Protein AF-A0A6I9MML3-F1 (afdb_monomer_lite)

Organism: NCBI:txid8208

Structure (mmCIF, N/CA/C/O backbone):
data_AF-A0A6I9MML3-F1
#
_entry.id   AF-A0A6I9MML3-F1
#
loop_
_atom_site.group_PDB
_atom_site.id
_atom_site.type_symbol
_atom_site.label_atom_id
_atom_site.label_alt_id
_atom_site.label_comp_id
_atom_site.label_asym_id
_atom_site.label_entity_id
_atom_site.label_seq_id
_atom_site.pdbx_PDB_ins_code
_atom_site.Cartn_x
_atom_site.Cartn_y
_atom_site.Cartn_z
_atom_site.occupancy
_atom_site.B_iso_or_equiv
_atom_site.auth_seq_id
_atom_site.auth_comp_id
_atom_site.auth_asym_id
_atom_site.auth_atom_id
_atom_site.pdbx_PDB_model_num
ATOM 1 N N . MET A 1 1 ? -9.788 7.927 6.212 1.00 74.88 1 MET A N 1
ATOM 2 C CA . MET A 1 1 ? -9.793 7.037 5.034 1.00 74.88 1 MET A CA 1
ATOM 3 C C . MET A 1 1 ? -9.096 7.660 3.834 1.00 74.88 1 MET A C 1
ATOM 5 O O . MET A 1 1 ? -8.388 6.946 3.141 1.00 74.88 1 MET A O 1
ATOM 9 N N . ASP A 1 2 ? -9.152 8.982 3.668 1.00 81.25 2 ASP A N 1
ATOM 10 C CA . ASP A 1 2 ? -8.534 9.715 2.548 1.00 81.25 2 ASP A CA 1
ATOM 11 C C . ASP A 1 2 ? -7.066 9.363 2.264 1.00 81.25 2 ASP A C 1
ATOM 13 O O . ASP A 1 2 ? -6.710 9.129 1.113 1.00 81.25 2 ASP A O 1
ATOM 17 N N . ARG A 1 3 ? -6.225 9.224 3.302 1.00 83.56 3 ARG A N 1
ATOM 18 C CA . ARG A 1 3 ? -4.820 8.803 3.128 1.00 83.56 3 ARG A CA 1
ATOM 19 C C . ARG A 1 3 ? -4.672 7.420 2.494 1.00 83.56 3 ARG A C 1
ATOM 21 O O . ARG A 1 3 ? -3.749 7.208 1.718 1.00 83.56 3 ARG A O 1
ATOM 28 N N . PHE A 1 4 ? -5.552 6.475 2.817 1.00 83.81 4 PHE A N 1
ATOM 29 C CA . PHE A 1 4 ? -5.520 5.156 2.188 1.00 83.81 4 PHE A CA 1
ATOM 30 C C . PHE A 1 4 ? -5.990 5.233 0.732 1.00 83.81 4 PHE A C 1
ATOM 32 O O . PHE A 1 4 ? -5.363 4.642 -0.145 1.00 83.81 4 PHE A O 1
ATOM 39 N N . SER A 1 5 ? -7.033 6.023 0.459 1.00 82.62 5 SER A N 1
ATOM 40 C CA . SER A 1 5 ? -7.524 6.274 -0.901 1.00 82.62 5 SER A CA 1
ATOM 41 C C . SER A 1 5 ? -6.460 6.916 -1.798 1.00 82.62 5 SER A C 1
ATOM 43 O O . SER A 1 5 ? -6.342 6.553 -2.967 1.00 82.62 5 SER A O 1
ATOM 45 N N . GLU A 1 6 ? -5.648 7.824 -1.253 1.00 85.38 6 GLU A N 1
ATOM 46 C CA . GLU A 1 6 ? -4.520 8.449 -1.954 1.00 85.38 6 GLU A CA 1
ATOM 47 C C . GLU A 1 6 ? -3.413 7.441 -2.302 1.00 85.38 6 GLU A C 1
ATOM 49 O O . GLU A 1 6 ? -2.874 7.457 -3.408 1.00 85.38 6 GLU A O 1
ATOM 54 N N . VAL A 1 7 ? -3.081 6.518 -1.394 1.00 84.25 7 VAL A N 1
ATOM 55 C CA . VAL A 1 7 ? -2.074 5.484 -1.683 1.00 84.25 7 VAL A CA 1
ATOM 56 C C . VAL A 1 7 ? -2.603 4.475 -2.708 1.00 84.25 7 VAL A C 1
ATOM 58 O O . VAL A 1 7 ? -1.874 4.096 -3.623 1.00 84.25 7 VAL A O 1
ATOM 61 N N . ILE A 1 8 ? -3.882 4.097 -2.617 1.00 83.44 8 ILE A N 1
ATOM 62 C CA . ILE A 1 8 ? -4.543 3.189 -3.566 1.00 83.44 8 ILE A CA 1
ATOM 63 C C . ILE A 1 8 ? -4.677 3.784 -4.965 1.00 83.44 8 ILE A C 1
ATOM 65 O O . ILE A 1 8 ? -4.586 3.046 -5.946 1.00 83.44 8 ILE A O 1
ATOM 69 N N . SER A 1 9 ? -4.916 5.090 -5.093 1.00 84.12 9 SER A N 1
ATOM 70 C CA . SER A 1 9 ? -5.030 5.721 -6.411 1.00 84.12 9 SER A CA 1
ATOM 71 C C . SER A 1 9 ? -3.709 5.683 -7.186 1.00 84.12 9 SER A C 1
ATOM 73 O O . SER A 1 9 ? -3.735 5.627 -8.413 1.00 84.12 9 SER A O 1
ATOM 75 N N . GLY A 1 10 ? -2.577 5.653 -6.474 1.00 82.00 10 GLY A N 1
ATOM 76 C CA . GLY A 1 10 ? -1.236 5.540 -7.047 1.00 82.00 10 GLY A CA 1
ATOM 77 C C . GLY A 1 10 ? -0.742 4.112 -7.309 1.00 82.00 10 GLY A C 1
ATOM 78 O O . GLY A 1 10 ? 0.312 3.971 -7.918 1.00 82.00 10 GLY A O 1
ATOM 79 N N . LEU A 1 11 ? -1.459 3.077 -6.863 1.00 83.50 11 LEU A N 1
ATOM 80 C CA . LEU A 1 11 ? -1.124 1.671 -7.126 1.00 83.50 11 LEU A CA 1
ATOM 81 C C . LEU A 1 11 ? -1.727 1.226 -8.464 1.00 83.50 11 LEU A C 1
ATOM 83 O O . LEU A 1 11 ? -2.933 1.410 -8.677 1.00 83.50 11 LEU A O 1
ATOM 87 N N . LYS A 1 12 ? -0.937 0.599 -9.347 1.00 78.62 12 LYS A N 1
ATOM 88 C CA . LYS A 1 12 ? -1.489 -0.035 -10.563 1.00 78.62 12 LYS A CA 1
ATOM 89 C C . LYS A 1 12 ? -1.757 -1.517 -10.314 1.00 78.62 12 LYS A C 1
ATOM 91 O O . LYS A 1 12 ? -2.768 -2.030 -10.795 1.00 78.62 12 LYS A O 1
ATOM 96 N N . GLU A 1 13 ? -0.948 -2.180 -9.488 1.00 78.69 13 GLU A N 1
ATOM 97 C CA . GLU A 1 13 ? -1.143 -3.572 -9.072 1.00 78.69 13 GLU A CA 1
ATOM 98 C C . GLU A 1 13 ? -1.600 -3.709 -7.612 1.00 78.69 13 GLU A C 1
ATOM 100 O O . GLU A 1 13 ? -1.247 -2.942 -6.721 1.00 78.69 13 GLU A O 1
ATOM 105 N N . GLY A 1 14 ? -2.435 -4.716 -7.331 1.00 78.69 14 GLY A N 1
ATOM 106 C CA . GLY A 1 14 ? -2.918 -4.984 -5.969 1.00 78.69 14 GLY A CA 1
ATOM 107 C C . GLY A 1 14 ? -3.978 -4.007 -5.450 1.00 78.69 14 GLY A C 1
ATOM 108 O O . GLY A 1 14 ? -4.378 -4.106 -4.291 1.00 78.69 14 GLY A O 1
ATOM 109 N N . LYS A 1 15 ? -4.489 -3.108 -6.300 1.00 85.19 15 LYS A N 1
ATOM 110 C CA . LYS A 1 15 ? -5.532 -2.131 -5.952 1.00 85.19 15 LYS A CA 1
ATOM 111 C C . LYS A 1 15 ? -6.770 -2.780 -5.326 1.00 85.19 15 LYS A C 1
ATOM 113 O O . LYS A 1 15 ? -7.275 -2.300 -4.315 1.00 85.19 15 LYS A O 1
ATOM 118 N N . GLN A 1 16 ? -7.242 -3.887 -5.903 1.00 85.12 16 GLN A N 1
ATOM 119 C CA . GLN A 1 16 ? -8.424 -4.609 -5.421 1.00 85.12 16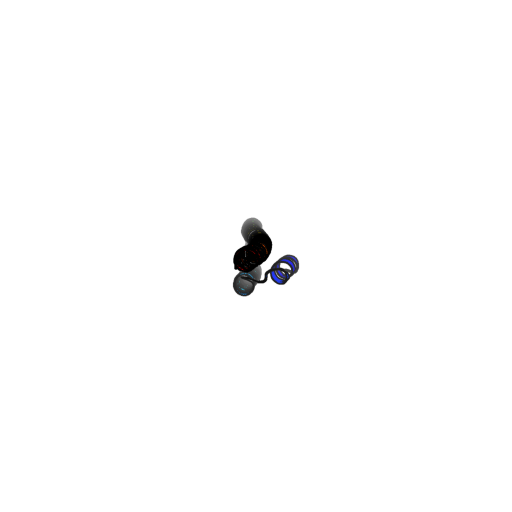 GLN A CA 1
ATOM 120 C C . GLN A 1 16 ? -8.193 -5.243 -4.043 1.00 85.12 16 GLN A C 1
ATOM 122 O O . GLN A 1 16 ? -9.037 -5.121 -3.161 1.00 85.12 16 GLN A O 1
ATOM 127 N N . GLU A 1 17 ? -7.041 -5.886 -3.849 1.00 86.19 17 GLU A N 1
ATOM 128 C CA . GLU A 1 17 ? -6.651 -6.472 -2.564 1.00 86.19 17 GLU A CA 1
ATOM 129 C C . GLU A 1 17 ? -6.584 -5.394 -1.477 1.00 86.19 17 GLU A C 1
ATOM 131 O O . GLU A 1 17 ? -7.177 -5.546 -0.412 1.00 86.19 17 GLU A O 1
ATOM 136 N N . MET A 1 18 ? -5.933 -4.267 -1.775 1.00 85.44 18 MET A N 1
ATOM 137 C CA . MET A 1 18 ? -5.805 -3.152 -0.839 1.00 85.44 18 MET A CA 1
ATOM 138 C C . MET A 1 18 ? -7.149 -2.482 -0.547 1.00 85.44 18 MET A C 1
ATOM 140 O O . MET A 1 18 ? -7.426 -2.139 0.599 1.00 85.44 18 MET A O 1
ATOM 144 N N . THR A 1 19 ? -8.022 -2.369 -1.549 1.00 88.00 19 THR A N 1
ATOM 145 C CA . THR A 1 19 ? -9.390 -1.860 -1.361 1.00 88.00 19 THR A CA 1
ATOM 146 C C . THR A 1 19 ? -10.169 -2.752 -0.398 1.00 88.00 19 THR A C 1
ATOM 148 O O . THR A 1 19 ? -10.814 -2.245 0.516 1.00 88.00 19 THR A O 1
ATOM 151 N N . LYS A 1 20 ? -10.055 -4.077 -0.545 1.00 90.12 20 LYS A N 1
ATOM 152 C CA . LYS A 1 20 ? -10.697 -5.029 0.366 1.00 90.12 20 LYS A CA 1
ATOM 153 C C . LYS A 1 20 ? -10.181 -4.879 1.799 1.00 90.12 20 LYS A C 1
ATOM 155 O O . LYS A 1 20 ? -10.979 -4.832 2.724 1.00 90.12 20 LYS A O 1
ATOM 160 N N . GLN A 1 21 ? -8.868 -4.731 1.989 1.00 88.00 21 GLN A N 1
ATOM 161 C CA . GLN A 1 21 ? -8.298 -4.546 3.329 1.00 88.00 21 GLN A CA 1
ATOM 162 C C . GLN A 1 21 ? -8.782 -3.253 4.013 1.00 88.00 21 GLN A C 1
ATOM 164 O O . GLN A 1 21 ? -8.969 -3.245 5.229 1.00 88.00 21 GLN A O 1
ATOM 169 N N . ILE A 1 22 ? -9.033 -2.177 3.255 1.00 89.25 22 ILE A N 1
ATOM 170 C CA . ILE A 1 22 ? -9.653 -0.952 3.794 1.00 89.25 22 ILE A CA 1
ATOM 171 C C . ILE A 1 22 ? -11.111 -1.194 4.168 1.00 89.25 22 ILE A C 1
ATOM 173 O O . ILE A 1 22 ? -11.523 -0.784 5.247 1.00 89.25 22 ILE A O 1
ATOM 177 N N . GLN A 1 23 ? -11.881 -1.873 3.318 1.00 91.31 23 GLN A N 1
ATOM 178 C CA . GLN A 1 23 ? -13.280 -2.196 3.613 1.00 91.31 23 GLN A CA 1
ATOM 179 C C . GLN A 1 23 ? -13.402 -3.068 4.870 1.00 91.31 23 GLN A C 1
ATOM 181 O O . GLN A 1 23 ? -14.260 -2.829 5.716 1.00 91.31 23 GLN A O 1
ATOM 186 N N . ASP A 1 24 ? -12.499 -4.035 5.046 1.00 91.31 24 ASP A N 1
ATOM 187 C CA . ASP A 1 24 ? -12.440 -4.859 6.255 1.00 91.31 24 ASP A CA 1
ATOM 188 C C . ASP A 1 24 ? -12.079 -4.019 7.497 1.00 91.31 24 ASP A C 1
ATOM 190 O O . ASP A 1 24 ? -12.576 -4.272 8.602 1.00 91.31 24 ASP A O 1
ATOM 194 N N . LEU A 1 25 ? -11.220 -3.004 7.337 1.00 91.06 25 LEU A N 1
ATOM 195 C CA . LEU A 1 25 ? -10.892 -2.050 8.397 1.00 91.06 25 LEU A CA 1
ATOM 196 C C . LEU A 1 25 ? -12.103 -1.172 8.748 1.00 91.06 25 LEU A C 1
ATOM 198 O O . LEU A 1 25 ? -12.406 -1.037 9.930 1.00 91.06 25 LEU A O 1
ATOM 202 N N . GLU A 1 26 ? -12.827 -0.645 7.757 1.00 91.75 26 GLU A N 1
ATOM 203 C CA . GLU A 1 26 ? -14.088 0.094 7.943 1.00 91.75 26 GLU A CA 1
ATOM 204 C C . GLU A 1 26 ? -15.118 -0.748 8.701 1.00 91.75 26 GLU A C 1
ATOM 206 O O . GLU A 1 26 ? -15.618 -0.322 9.741 1.00 91.75 26 GLU A O 1
ATOM 211 N N . GLY A 1 27 ? -15.342 -1.994 8.277 1.00 93.94 27 GLY A N 1
ATOM 212 C CA . GLY A 1 27 ? -16.260 -2.905 8.963 1.00 93.94 27 GLY A CA 1
ATOM 213 C C . GLY A 1 27 ? -15.839 -3.221 10.403 1.00 93.94 27 GLY A C 1
ATOM 214 O O . GLY A 1 27 ? -16.689 -3.378 11.285 1.00 93.94 27 GLY A O 1
ATOM 215 N N . THR A 1 28 ? -14.531 -3.263 10.678 1.00 92.25 28 THR A N 1
ATOM 216 C CA . THR A 1 28 ? -14.007 -3.418 12.046 1.00 92.25 28 THR A CA 1
ATOM 217 C C . THR A 1 28 ? -14.309 -2.177 12.896 1.00 92.25 28 THR A C 1
ATOM 219 O O . THR A 1 28 ? -14.716 -2.318 14.050 1.00 92.25 28 THR A O 1
ATOM 222 N N . ILE A 1 29 ? -14.153 -0.972 12.333 1.00 92.31 29 ILE A N 1
ATOM 223 C CA . ILE A 1 29 ? -14.477 0.299 13.001 1.00 92.31 29 ILE A CA 1
ATOM 224 C C . ILE A 1 29 ? -15.965 0.352 13.343 1.00 92.31 29 ILE A C 1
ATOM 226 O O . ILE A 1 29 ? -16.319 0.626 14.491 1.00 92.31 29 ILE A O 1
ATOM 230 N N . ASP A 1 30 ? -16.831 0.040 12.381 1.00 94.50 30 A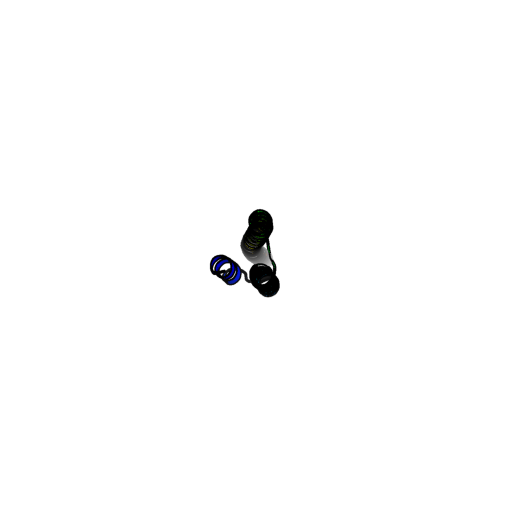SP A N 1
ATOM 231 C CA . ASP A 1 30 ? -18.281 0.059 12.576 1.00 94.50 30 ASP A CA 1
ATOM 232 C C . ASP A 1 30 ? -18.718 -0.953 13.639 1.00 94.50 30 ASP A C 1
ATOM 234 O O . ASP A 1 30 ? -19.494 -0.629 14.541 1.00 94.50 30 ASP A O 1
ATOM 238 N N . SER A 1 31 ? -18.155 -2.162 13.595 1.00 93.00 31 SER A N 1
ATOM 239 C CA . SER A 1 31 ? -18.421 -3.202 14.592 1.00 93.00 31 SER A CA 1
ATOM 240 C C . SER A 1 31 ? -17.991 -2.770 15.995 1.00 93.00 31 SER A C 1
ATOM 242 O O . SER A 1 31 ? -18.733 -2.969 16.961 1.00 93.00 3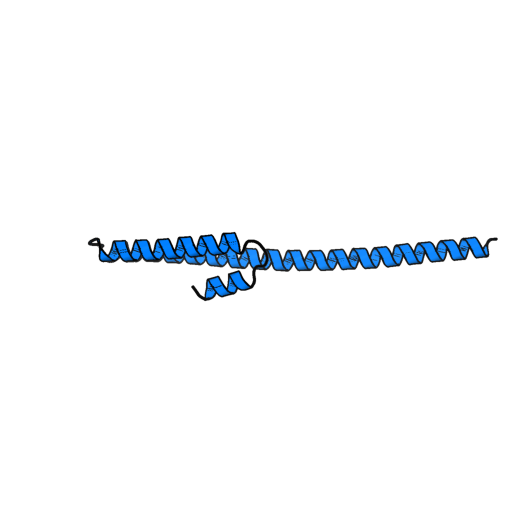1 SER A O 1
ATOM 244 N N . LEU A 1 32 ? -16.821 -2.135 16.123 1.00 90.88 32 LEU A N 1
ATOM 245 C CA . LEU A 1 32 ? -16.342 -1.609 17.399 1.00 90.88 32 LEU A CA 1
ATOM 246 C C . LEU A 1 32 ? -17.245 -0.477 17.907 1.00 9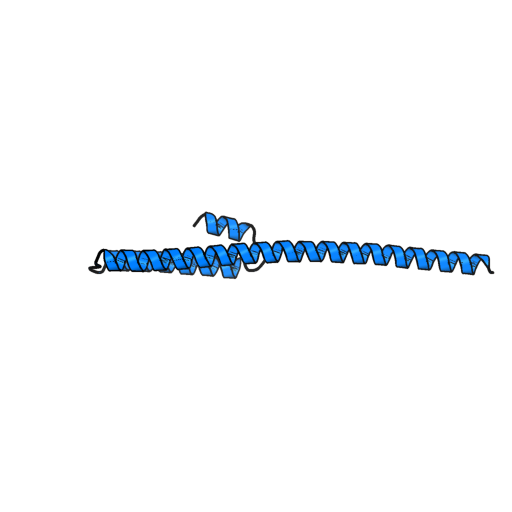0.88 32 LEU A C 1
ATOM 248 O O . LEU A 1 32 ? -17.600 -0.451 19.083 1.00 90.88 32 LEU A O 1
ATOM 252 N N . MET A 1 33 ? -17.678 0.422 17.023 1.00 91.31 33 MET A N 1
ATOM 253 C CA . MET A 1 33 ? -18.606 1.503 17.361 1.00 91.31 33 MET A CA 1
ATOM 254 C C . MET A 1 33 ? -19.952 0.977 17.863 1.00 91.31 33 MET A C 1
ATOM 256 O O . MET A 1 33 ? -20.502 1.527 18.819 1.00 91.31 33 MET A O 1
ATOM 260 N N . ILE A 1 34 ? -20.483 -0.085 17.252 1.00 93.56 34 ILE A N 1
ATOM 261 C CA . ILE A 1 34 ? -21.697 -0.757 17.730 1.00 93.56 34 ILE A CA 1
ATOM 262 C C . ILE A 1 34 ? -21.446 -1.351 19.116 1.00 93.56 34 ILE A C 1
ATOM 264 O O . ILE A 1 34 ? -22.212 -1.057 20.028 1.00 93.56 34 ILE A O 1
ATOM 268 N N . LYS A 1 35 ? -20.349 -2.097 19.299 1.00 90.56 35 LYS A N 1
ATOM 269 C CA . LYS A 1 35 ? -19.977 -2.735 20.574 1.00 90.56 35 LYS A CA 1
ATOM 270 C C . LYS A 1 35 ? -19.863 -1.723 21.719 1.00 90.56 35 LYS A C 1
ATOM 272 O O . LYS A 1 35 ? -20.395 -1.968 22.798 1.00 90.56 35 LYS A O 1
ATOM 277 N N . ILE A 1 36 ? -19.240 -0.568 21.470 1.00 88.75 36 ILE A N 1
ATOM 278 C CA . ILE A 1 36 ? -19.115 0.527 22.447 1.00 88.75 36 ILE A CA 1
ATOM 279 C C . ILE A 1 36 ? -20.488 1.103 22.823 1.00 88.75 36 ILE A C 1
ATOM 281 O O . ILE A 1 36 ? -20.700 1.486 23.970 1.00 88.75 36 ILE A O 1
ATOM 285 N N . LYS A 1 37 ? -21.426 1.181 21.872 1.00 90.00 37 LYS A N 1
ATOM 286 C CA . LYS A 1 37 ? -22.776 1.718 22.111 1.00 90.00 37 LYS A CA 1
ATOM 287 C C . LYS A 1 37 ? -23.731 0.700 22.737 1.00 90.00 37 LYS A C 1
ATOM 289 O O . LYS A 1 37 ? -24.655 1.105 23.436 1.00 90.00 37 LYS A O 1
ATOM 294 N N . SER A 1 38 ? -23.557 -0.590 22.455 1.00 92.56 38 SER A N 1
ATOM 295 C CA . SER A 1 38 ? -24.479 -1.658 22.864 1.00 92.56 38 SER A CA 1
ATOM 296 C C . SER A 1 38 ? -24.105 -2.333 24.181 1.00 92.56 38 SER A C 1
ATOM 298 O O . SER A 1 38 ? -24.938 -3.017 24.769 1.00 92.56 38 SER A O 1
ATOM 300 N N . THR A 1 39 ? -22.859 -2.180 24.627 1.00 91.25 39 THR A N 1
ATOM 301 C CA . THR A 1 39 ? -22.306 -2.906 25.772 1.00 91.25 39 THR A CA 1
ATOM 302 C C . THR A 1 39 ? -21.700 -1.922 26.765 1.00 91.25 39 THR A C 1
ATOM 304 O O . THR A 1 39 ? -21.089 -0.931 26.373 1.00 91.25 39 THR A O 1
ATOM 307 N N . ILE A 1 40 ? -21.835 -2.196 28.065 1.00 87.06 40 ILE A N 1
ATOM 308 C CA . ILE A 1 40 ? -21.138 -1.419 29.096 1.00 87.06 40 ILE A CA 1
ATOM 309 C C . ILE A 1 40 ? -19.649 -1.763 29.009 1.00 87.06 40 ILE A C 1
ATOM 311 O O . ILE A 1 40 ? -19.218 -2.796 29.512 1.00 87.06 40 ILE A O 1
ATOM 315 N N . MET A 1 41 ? -18.885 -0.907 28.333 1.00 90.00 41 MET A N 1
ATOM 316 C CA . MET A 1 41 ? -17.430 -0.993 28.248 1.00 90.00 41 MET A CA 1
ATOM 317 C C . MET A 1 41 ? -16.786 0.022 29.185 1.00 90.00 41 MET A C 1
ATOM 319 O O . MET A 1 41 ? -17.192 1.184 29.265 1.00 90.00 41 MET A O 1
ATOM 323 N N . THR A 1 42 ? -15.737 -0.407 29.873 1.00 93.19 42 THR A N 1
ATOM 324 C CA . THR A 1 42 ? -14.886 0.489 30.648 1.00 93.19 42 THR A CA 1
ATOM 325 C C . THR A 1 42 ? -14.040 1.354 29.719 1.00 93.19 42 THR A C 1
ATOM 327 O O . THR A 1 42 ? -13.728 0.991 28.582 1.00 93.19 42 THR A O 1
ATOM 330 N N . ARG A 1 43 ? -13.592 2.507 30.223 1.00 91.19 43 ARG A N 1
ATOM 331 C CA . ARG A 1 43 ? -12.701 3.393 29.465 1.00 91.19 43 ARG A CA 1
ATOM 332 C C . ARG A 1 43 ? -11.409 2.688 29.031 1.00 91.19 43 ARG A C 1
ATOM 334 O O . ARG A 1 43 ? -10.939 2.927 27.926 1.00 91.19 43 ARG A O 1
ATOM 341 N N . MET A 1 44 ? -10.881 1.793 29.869 1.00 94.12 44 MET A N 1
ATOM 342 C CA . MET A 1 44 ? -9.666 1.027 29.575 1.00 94.12 44 MET A CA 1
ATOM 343 C C . MET A 1 44 ? -9.852 0.044 28.415 1.00 94.12 44 MET A C 1
ATOM 345 O O . MET A 1 44 ? -8.961 -0.076 27.578 1.00 94.12 44 MET A O 1
ATOM 349 N N . GLU A 1 45 ? -10.996 -0.639 28.340 1.00 91.31 45 GLU A N 1
ATOM 350 C CA . GLU A 1 45 ? -11.301 -1.550 27.229 1.00 91.31 45 GLU A CA 1
ATOM 351 C C . GLU A 1 45 ? -11.449 -0.784 25.912 1.00 91.31 45 GLU A C 1
ATOM 353 O O . GLU A 1 45 ? -10.919 -1.212 24.890 1.00 91.31 45 GLU A O 1
ATOM 358 N N . ILE A 1 46 ? -12.101 0.382 25.946 1.00 90.56 46 ILE A N 1
ATOM 359 C CA . ILE A 1 46 ? -12.227 1.258 24.773 1.00 90.56 46 ILE A CA 1
ATOM 360 C C . ILE A 1 46 ? -10.845 1.718 24.298 1.00 90.56 46 ILE A C 1
ATOM 362 O O . ILE A 1 46 ? -10.548 1.635 23.107 1.00 90.56 46 ILE A O 1
ATOM 366 N N . ASP A 1 47 ? -9.982 2.162 25.214 1.00 92.75 47 ASP A N 1
ATOM 367 C CA . ASP A 1 47 ? -8.627 2.603 24.874 1.00 92.75 47 ASP A CA 1
ATOM 368 C C . ASP A 1 47 ? -7.770 1.457 24.314 1.00 92.75 47 ASP A C 1
ATOM 370 O O . ASP A 1 47 ? -6.945 1.680 23.426 1.00 92.75 47 ASP A O 1
ATOM 374 N N . HIS A 1 48 ? -7.948 0.230 24.813 1.00 94.25 48 HIS A N 1
ATOM 375 C CA . HIS A 1 48 ? -7.240 -0.941 24.301 1.00 94.25 48 HIS A CA 1
ATOM 376 C C . HIS A 1 48 ? -7.654 -1.272 22.861 1.00 94.25 48 HIS A C 1
ATOM 378 O O . HIS A 1 48 ? -6.793 -1.396 21.990 1.00 94.25 48 HIS A O 1
ATOM 384 N N . GLU A 1 49 ? -8.959 -1.345 22.598 1.00 91.50 49 GLU A N 1
ATOM 385 C CA . GLU A 1 49 ? -9.506 -1.613 21.261 1.00 91.50 49 GLU A CA 1
ATOM 386 C C . GLU A 1 49 ? -9.138 -0.494 20.274 1.00 91.50 49 GLU A C 1
ATOM 388 O O . GLU A 1 49 ? -8.755 -0.755 19.133 1.00 91.50 49 GLU A O 1
ATOM 393 N N . PHE A 1 50 ? -9.160 0.763 20.730 1.00 91.00 50 PHE A N 1
ATOM 394 C CA . PHE A 1 50 ? -8.708 1.901 19.936 1.00 91.00 50 PHE A CA 1
ATOM 395 C C . PHE A 1 50 ? -7.225 1.784 19.563 1.00 91.00 50 PHE A C 1
ATOM 397 O O . PHE A 1 50 ? -6.873 1.951 18.396 1.00 91.00 50 PHE A O 1
ATOM 404 N N . LYS A 1 51 ? -6.344 1.452 20.517 1.00 94.38 51 LYS A N 1
ATOM 405 C CA . LYS A 1 51 ? -4.915 1.242 20.227 1.00 94.38 51 LYS A CA 1
ATOM 406 C C . LYS A 1 51 ? -4.702 0.101 19.236 1.00 94.38 51 LYS A C 1
ATOM 408 O O . LYS A 1 51 ? -3.929 0.267 18.298 1.00 94.38 51 LYS A O 1
ATOM 413 N N . ALA A 1 52 ? -5.411 -1.015 19.399 1.00 92.88 52 ALA A N 1
ATOM 414 C CA . ALA A 1 52 ? -5.336 -2.139 18.468 1.00 92.88 52 ALA A CA 1
ATOM 415 C C . ALA A 1 52 ? -5.755 -1.729 17.044 1.00 92.88 52 ALA A C 1
ATOM 417 O O . ALA A 1 52 ? -5.077 -2.067 16.070 1.00 92.88 52 ALA A O 1
ATOM 418 N N . LEU A 1 53 ? -6.828 -0.942 16.923 1.00 92.94 53 LEU A N 1
ATOM 419 C CA . LEU A 1 53 ? -7.295 -0.403 15.649 1.00 92.94 53 LEU A CA 1
ATOM 420 C C . LEU A 1 53 ? -6.269 0.544 15.007 1.00 92.94 53 LEU A C 1
ATOM 422 O O . LEU A 1 53 ? -6.021 0.449 13.801 1.00 92.94 53 LEU A O 1
ATOM 426 N N . VAL A 1 54 ? -5.656 1.432 15.794 1.00 92.25 54 VAL A N 1
ATOM 427 C CA . VAL A 1 54 ? -4.599 2.340 15.320 1.00 92.25 54 VAL A CA 1
ATOM 428 C C . VAL A 1 54 ? -3.404 1.542 14.809 1.00 92.25 54 VAL A C 1
ATOM 430 O O . VAL A 1 54 ? -3.004 1.737 13.665 1.00 92.25 54 VAL A O 1
ATOM 433 N N . THR A 1 55 ? -2.900 0.578 15.582 1.00 94.25 55 THR A N 1
ATOM 434 C CA . THR A 1 55 ? -1.765 -0.261 15.169 1.00 94.25 55 THR A CA 1
ATOM 435 C C . THR A 1 55 ? -2.059 -1.027 13.879 1.00 94.25 55 THR A C 1
ATOM 437 O O . THR A 1 55 ? -1.228 -1.046 12.973 1.00 94.25 55 THR A O 1
ATOM 440 N N . ARG A 1 56 ? -3.255 -1.615 13.744 1.00 91.06 56 ARG A N 1
ATOM 441 C CA . ARG A 1 56 ? -3.658 -2.300 12.504 1.00 91.06 56 ARG A CA 1
ATOM 442 C C . ARG A 1 56 ? -3.721 -1.336 11.316 1.00 91.06 56 ARG A C 1
ATOM 444 O O . ARG A 1 56 ? -3.308 -1.692 10.215 1.00 91.06 56 ARG A O 1
ATOM 451 N N . SER A 1 57 ? -4.211 -0.116 11.537 1.00 91.38 57 SER A N 1
ATOM 452 C CA . SER A 1 57 ? -4.280 0.928 10.507 1.00 91.38 57 SER A CA 1
ATOM 453 C C . SER A 1 57 ? -2.885 1.384 10.067 1.00 91.38 57 SER A C 1
ATOM 455 O O . SER A 1 57 ? -2.631 1.533 8.874 1.00 91.38 57 SER A O 1
ATOM 457 N N . GLU A 1 58 ? -1.962 1.570 11.011 1.00 92.75 58 GLU A N 1
ATOM 458 C CA . GLU A 1 58 ? -0.568 1.929 10.733 1.00 92.75 58 GLU A CA 1
ATOM 459 C C . GLU A 1 58 ? 0.141 0.836 9.930 1.00 92.75 58 GLU A C 1
ATOM 461 O O . GLU A 1 58 ? 0.741 1.127 8.895 1.00 92.75 58 GLU A O 1
ATOM 466 N N . GLN A 1 59 ? 0.005 -0.428 10.345 1.00 91.62 59 GLN A N 1
ATOM 467 C CA . GLN A 1 59 ? 0.564 -1.575 9.623 1.00 91.62 59 GLN A CA 1
ATOM 468 C C . GLN A 1 59 ? 0.045 -1.653 8.185 1.00 91.62 59 GLN A C 1
ATOM 470 O O . GLN A 1 59 ? 0.835 -1.829 7.255 1.00 91.62 59 GLN A O 1
ATOM 475 N N . LEU A 1 60 ? -1.267 -1.476 7.995 1.00 90.25 60 LEU A N 1
ATOM 476 C CA . LEU A 1 60 ? -1.880 -1.464 6.671 1.00 90.25 60 LEU A CA 1
ATOM 477 C C . LEU A 1 60 ? -1.308 -0.337 5.801 1.00 90.25 60 LEU A C 1
ATOM 479 O O . LEU A 1 60 ? -0.955 -0.563 4.644 1.00 90.25 60 LEU A O 1
ATOM 483 N N . LEU A 1 61 ? -1.169 0.868 6.359 1.00 89.44 61 LEU A N 1
ATOM 484 C CA . LEU A 1 61 ? -0.648 2.019 5.625 1.00 89.44 61 LEU A CA 1
ATOM 485 C C . LEU A 1 61 ? 0.808 1.797 5.198 1.00 89.44 61 LEU A C 1
ATOM 487 O O . LEU A 1 61 ? 1.153 2.049 4.044 1.00 89.44 61 LEU A O 1
ATOM 491 N N . THR A 1 62 ? 1.652 1.294 6.100 1.00 91.31 62 THR A N 1
ATOM 492 C CA . THR A 1 62 ? 3.049 0.971 5.789 1.00 91.31 62 THR A CA 1
ATOM 493 C C . THR A 1 62 ? 3.148 -0.110 4.715 1.00 91.31 62 THR A C 1
ATOM 495 O O . THR A 1 62 ? 3.921 0.045 3.769 1.00 91.31 62 THR A O 1
ATOM 498 N N . ALA A 1 63 ? 2.338 -1.169 4.802 1.00 89.50 63 ALA A N 1
ATOM 499 C CA . ALA A 1 63 ? 2.308 -2.222 3.789 1.00 89.50 63 ALA A CA 1
ATOM 500 C C . ALA A 1 63 ? 1.921 -1.671 2.405 1.00 89.50 63 ALA A C 1
ATOM 502 O O . ALA A 1 63 ? 2.584 -1.974 1.411 1.00 89.50 63 ALA A O 1
ATOM 503 N N . MET A 1 64 ? 0.904 -0.805 2.336 1.00 87.44 64 MET A N 1
ATOM 504 C CA . MET A 1 64 ? 0.496 -0.160 1.084 1.00 87.44 64 MET A CA 1
ATOM 505 C C . MET A 1 64 ? 1.588 0.745 0.503 1.00 87.44 64 MET A C 1
ATOM 507 O O . MET A 1 64 ? 1.853 0.706 -0.698 1.00 87.44 64 MET A O 1
ATOM 511 N N . GLN A 1 65 ? 2.242 1.547 1.344 1.00 88.62 65 GLN A N 1
ATOM 512 C CA . GLN A 1 65 ? 3.333 2.424 0.915 1.00 88.62 65 GLN A CA 1
ATOM 513 C C . GLN A 1 65 ? 4.535 1.634 0.389 1.00 88.62 65 GLN A C 1
ATOM 515 O O . GLN A 1 65 ? 5.139 2.037 -0.605 1.00 88.62 65 GLN A O 1
ATOM 520 N N . ASN A 1 66 ? 4.870 0.511 1.024 1.00 90.62 66 ASN A N 1
ATOM 521 C CA . ASN A 1 66 ? 5.950 -0.359 0.567 1.00 90.62 66 ASN A CA 1
ATOM 522 C C . ASN A 1 66 ? 5.611 -0.997 -0.781 1.00 90.62 66 ASN A C 1
ATOM 524 O O . ASN A 1 66 ? 6.417 -0.911 -1.702 1.00 90.62 66 ASN A O 1
ATOM 528 N N . LYS A 1 67 ? 4.390 -1.523 -0.937 1.00 87.94 67 LYS A N 1
ATOM 529 C CA . LYS A 1 67 ? 3.929 -2.100 -2.208 1.00 87.94 67 LYS A CA 1
ATOM 530 C C . LYS A 1 67 ? 3.982 -1.086 -3.353 1.00 87.94 67 LYS A C 1
ATOM 532 O O . LYS A 1 67 ? 4.430 -1.416 -4.446 1.00 87.94 67 LYS A O 1
ATOM 537 N N . LYS A 1 68 ? 3.600 0.168 -3.087 1.00 87.00 68 LYS A N 1
ATOM 538 C CA . LYS A 1 68 ? 3.702 1.255 -4.071 1.00 87.00 68 LYS A CA 1
ATOM 539 C C . LYS A 1 68 ? 5.151 1.503 -4.501 1.00 87.00 68 LYS A C 1
ATOM 541 O O . LYS A 1 68 ? 5.422 1.603 -5.691 1.00 87.00 68 LYS A O 1
ATOM 546 N N . LYS A 1 69 ? 6.083 1.570 -3.546 1.00 88.19 69 LYS A N 1
ATOM 547 C CA . LYS A 1 69 ? 7.514 1.763 -3.840 1.00 88.19 69 LYS A CA 1
ATOM 548 C C . LYS A 1 69 ? 8.105 0.602 -4.641 1.00 88.19 69 LYS A C 1
ATOM 550 O O . LYS A 1 69 ? 8.880 0.835 -5.560 1.00 88.19 69 LYS A O 1
ATOM 555 N N . GLU A 1 70 ? 7.744 -0.632 -4.299 1.00 88.81 70 GLU A N 1
ATOM 556 C CA . GLU A 1 70 ? 8.188 -1.824 -5.029 1.00 88.81 70 GLU A CA 1
ATOM 557 C C . GLU A 1 70 ? 7.710 -1.808 -6.484 1.00 88.81 70 GLU A C 1
ATOM 559 O O . GLU A 1 70 ? 8.481 -2.112 -7.393 1.00 88.81 70 GLU A O 1
ATOM 564 N N . GLU A 1 71 ? 6.458 -1.413 -6.717 1.00 86.19 71 GLU A N 1
ATOM 565 C CA . GLU A 1 71 ? 5.898 -1.292 -8.061 1.00 86.19 71 GLU A CA 1
ATOM 566 C C . GLU A 1 71 ? 6.609 -0.208 -8.889 1.00 86.19 71 GLU A C 1
ATOM 568 O O . GLU A 1 71 ? 6.989 -0.455 -10.035 1.00 86.19 71 GLU A O 1
ATOM 573 N N . GLU A 1 72 ? 6.848 0.968 -8.299 1.00 87.50 72 GLU A N 1
ATOM 574 C CA . GLU A 1 72 ? 7.580 2.066 -8.944 1.00 87.50 72 GLU A CA 1
ATOM 575 C C . GLU A 1 72 ? 9.014 1.659 -9.323 1.00 87.50 72 GLU A C 1
ATOM 577 O O . GLU A 1 72 ? 9.467 1.942 -10.438 1.00 87.50 72 GLU A O 1
ATOM 582 N N . GLU A 1 73 ? 9.722 0.954 -8.436 1.00 89.06 73 GLU A N 1
ATOM 583 C CA . GLU A 1 73 ? 11.085 0.488 -8.707 1.00 89.06 73 GLU A CA 1
ATOM 584 C C . GLU A 1 73 ? 11.105 -0.626 -9.763 1.00 89.06 73 GLU A C 1
ATOM 586 O O . GLU A 1 73 ? 11.959 -0.629 -10.651 1.00 89.06 73 GLU A O 1
ATOM 591 N N . ARG A 1 74 ? 10.125 -1.536 -9.748 1.00 88.88 74 ARG A N 1
ATOM 592 C CA . ARG A 1 74 ? 9.997 -2.577 -10.777 1.00 88.88 74 ARG A CA 1
ATOM 593 C C . ARG A 1 74 ? 9.747 -1.975 -12.161 1.00 88.88 74 ARG A C 1
ATOM 595 O O . ARG A 1 74 ? 10.368 -2.403 -13.134 1.00 88.88 74 ARG A O 1
ATOM 602 N N . ASP A 1 75 ? 8.886 -0.964 -12.255 1.00 88.44 75 ASP A N 1
ATOM 603 C CA . ASP A 1 75 ? 8.642 -0.229 -13.501 1.00 88.44 75 ASP A CA 1
ATOM 604 C C . ASP A 1 75 ? 9.902 0.498 -13.989 1.00 88.44 75 ASP A C 1
ATOM 606 O O . ASP A 1 75 ? 10.191 0.528 -15.189 1.00 88.44 75 ASP A O 1
ATOM 610 N N . ARG A 1 76 ? 10.683 1.065 -13.066 1.00 91.75 76 ARG A N 1
ATOM 611 C CA . ARG A 1 76 ? 11.962 1.704 -13.383 1.00 91.75 76 ARG A CA 1
ATOM 612 C C . ARG A 1 76 ? 12.973 0.703 -13.940 1.00 91.75 76 ARG A C 1
ATOM 614 O O . ARG A 1 76 ? 13.579 0.978 -14.974 1.00 91.75 76 ARG A O 1
ATOM 621 N N . LEU A 1 77 ? 13.126 -0.455 -13.299 1.00 92.44 77 LEU A N 1
ATOM 622 C CA . LEU A 1 77 ? 14.013 -1.523 -13.769 1.00 92.44 77 LEU A CA 1
ATOM 623 C C . LEU A 1 77 ? 13.598 -2.028 -15.153 1.00 92.44 77 LEU A C 1
ATOM 625 O O . LEU A 1 77 ? 14.453 -2.204 -16.020 1.00 92.44 77 LEU A O 1
ATOM 629 N N . LYS A 1 78 ? 12.291 -2.181 -15.390 1.00 92.44 78 LYS A N 1
ATOM 630 C CA . LYS A 1 78 ? 11.764 -2.589 -16.694 1.00 92.44 78 LYS A CA 1
ATOM 631 C C . LYS A 1 78 ? 12.128 -1.593 -17.799 1.00 92.44 78 LYS A C 1
ATOM 633 O O . LYS A 1 78 ? 12.586 -2.011 -18.856 1.00 92.44 78 LYS A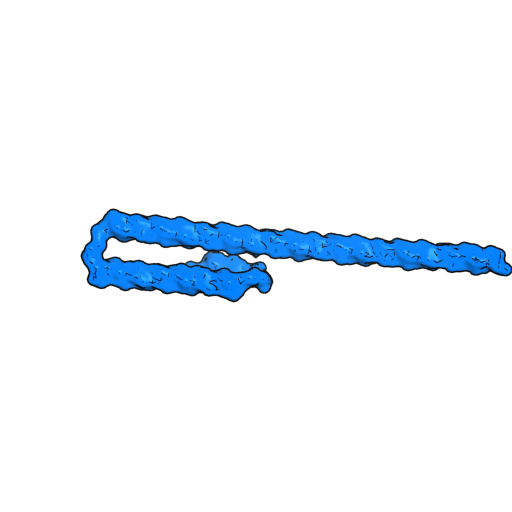 O 1
ATOM 638 N N . LYS A 1 79 ? 12.016 -0.284 -17.542 1.00 92.38 79 LYS A N 1
ATOM 639 C CA . LYS A 1 79 ? 12.447 0.751 -18.502 1.00 92.38 79 LYS A CA 1
ATOM 640 C C . LYS A 1 79 ? 13.940 0.675 -18.815 1.00 92.38 79 LYS A C 1
ATOM 642 O O . LYS A 1 79 ? 14.315 0.770 -19.976 1.00 92.38 79 LYS A O 1
ATOM 647 N N . ILE A 1 80 ? 14.780 0.477 -17.798 1.00 93.12 80 ILE A N 1
ATOM 648 C CA . ILE A 1 80 ? 16.231 0.334 -17.991 1.00 93.12 80 ILE A CA 1
ATOM 649 C C . ILE A 1 80 ? 16.531 -0.899 -18.851 1.00 93.12 80 ILE A C 1
ATOM 651 O O . ILE A 1 80 ? 17.349 -0.831 -19.764 1.00 93.12 80 ILE A O 1
ATOM 655 N N . GLN A 1 81 ? 15.855 -2.019 -18.591 1.00 91.75 81 GLN A N 1
ATOM 656 C CA . GLN A 1 81 ? 16.020 -3.238 -19.377 1.00 91.75 81 GLN A CA 1
ATOM 657 C C . GLN A 1 81 ? 15.593 -3.039 -20.838 1.00 91.75 81 GLN A C 1
ATOM 659 O O . GLN A 1 81 ? 16.333 -3.418 -21.742 1.00 91.75 81 GLN A O 1
ATOM 664 N N . GLU A 1 82 ? 14.455 -2.384 -21.075 1.00 93.88 82 GLU A N 1
ATOM 665 C CA . GLU A 1 82 ? 13.984 -2.044 -22.423 1.00 93.88 82 GLU A CA 1
ATOM 666 C C . GLU A 1 82 ? 14.969 -1.121 -23.168 1.00 93.88 82 GLU A C 1
ATOM 668 O O . GLU A 1 82 ? 15.203 -1.300 -24.365 1.00 93.88 82 GLU A O 1
ATOM 673 N N . GLU A 1 83 ? 15.583 -0.152 -22.481 1.00 93.88 83 GLU A N 1
ATOM 674 C CA . GLU A 1 83 ? 16.623 0.706 -23.065 1.00 93.88 83 GLU A CA 1
ATOM 675 C C . GLU A 1 83 ? 17.905 -0.070 -23.389 1.00 93.88 83 GLU A C 1
ATOM 677 O O . GLU A 1 83 ? 18.453 0.093 -24.480 1.00 93.88 83 GLU A O 1
ATOM 682 N N . MET A 1 84 ? 18.356 -0.957 -22.495 1.00 92.50 84 MET A N 1
ATOM 683 C CA . MET A 1 84 ? 19.517 -1.816 -22.752 1.00 92.50 84 MET A CA 1
ATOM 684 C C . MET A 1 84 ? 19.288 -2.756 -23.940 1.00 92.50 84 MET A C 1
ATOM 686 O O . MET A 1 84 ? 20.190 -2.939 -24.756 1.00 92.50 84 MET A O 1
ATOM 690 N N . GLU A 1 85 ? 18.094 -3.338 -24.070 1.00 94.00 85 GLU A N 1
ATOM 691 C CA . GLU A 1 85 ? 17.752 -4.203 -25.203 1.00 94.00 85 GLU A CA 1
ATOM 692 C C . GLU A 1 85 ? 17.704 -3.430 -26.524 1.00 94.00 85 GLU A C 1
ATOM 694 O O . GLU A 1 85 ? 18.207 -3.920 -27.537 1.00 94.00 85 GLU A O 1
ATOM 699 N N . ARG A 1 86 ? 17.164 -2.204 -26.523 1.00 94.31 86 ARG A N 1
ATOM 700 C CA . ARG A 1 86 ? 17.197 -1.329 -27.706 1.00 94.31 86 ARG A CA 1
ATOM 701 C C . ARG A 1 86 ? 18.618 -0.958 -28.106 1.00 94.31 86 ARG A C 1
ATOM 703 O O . ARG A 1 86 ? 18.944 -1.021 -29.288 1.00 94.31 86 ARG A O 1
ATOM 710 N N . GLU A 1 87 ? 19.454 -0.593 -27.138 1.00 92.88 87 GLU A N 1
ATOM 711 C CA . GLU A 1 87 ? 20.856 -0.258 -27.390 1.00 92.88 87 GLU A CA 1
ATOM 712 C C . GLU A 1 87 ? 21.621 -1.465 -27.939 1.00 92.88 87 GLU A C 1
ATOM 714 O O . GLU A 1 87 ? 22.357 -1.336 -28.916 1.00 92.88 87 GLU A O 1
ATOM 719 N N . LYS A 1 88 ? 21.407 -2.654 -27.361 1.00 93.50 88 LYS A N 1
ATOM 720 C CA . LYS A 1 88 ? 22.000 -3.899 -27.857 1.00 93.50 88 LYS A CA 1
ATOM 721 C C . LYS A 1 88 ? 21.570 -4.182 -29.293 1.00 93.50 88 LYS A C 1
ATOM 723 O O . LYS A 1 88 ? 22.420 -4.426 -30.138 1.00 93.50 88 LYS A O 1
ATOM 728 N N . LYS A 1 89 ? 20.269 -4.090 -29.580 1.00 94.06 89 LYS A N 1
ATOM 729 C CA . LYS A 1 89 ? 19.736 -4.327 -30.924 1.00 94.06 89 LYS A CA 1
ATOM 730 C C . LYS A 1 89 ? 20.340 -3.369 -31.952 1.00 94.06 89 LYS A C 1
ATOM 732 O O . LYS A 1 89 ? 20.725 -3.813 -33.025 1.00 94.06 89 LYS A O 1
ATOM 737 N N . ARG A 1 90 ? 20.483 -2.084 -31.607 1.00 93.25 90 ARG A N 1
ATOM 738 C CA . ARG A 1 90 ? 21.122 -1.100 -32.491 1.00 93.25 90 ARG A CA 1
ATOM 739 C C . ARG A 1 90 ? 22.575 -1.471 -32.793 1.00 93.25 90 ARG A C 1
ATOM 741 O O . ARG A 1 90 ? 22.991 -1.393 -33.941 1.00 93.25 90 ARG A O 1
ATOM 748 N N . ARG A 1 91 ? 23.337 -1.897 -31.782 1.00 91.81 91 ARG A N 1
ATOM 749 C CA . ARG A 1 91 ? 24.727 -2.343 -31.976 1.00 91.81 91 ARG A CA 1
ATOM 750 C C . ARG A 1 91 ? 24.816 -3.596 -32.840 1.00 91.81 91 ARG A C 1
ATOM 752 O O . ARG A 1 91 ? 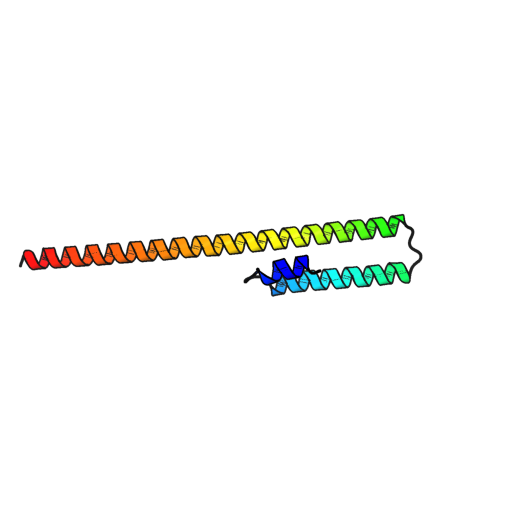25.630 -3.628 -33.752 1.00 91.81 91 ARG A O 1
ATOM 759 N N . ASP A 1 92 ? 23.957 -4.582 -32.589 1.00 93.19 92 ASP A N 1
ATOM 760 C CA . ASP A 1 92 ? 23.919 -5.821 -33.370 1.00 93.19 92 ASP A CA 1
ATOM 761 C C . ASP A 1 92 ? 23.579 -5.536 -34.854 1.00 93.19 92 ASP A C 1
ATOM 763 O O . ASP A 1 92 ? 24.173 -6.137 -35.749 1.00 93.19 92 ASP A O 1
ATOM 767 N N . GLU A 1 93 ? 22.666 -4.594 -35.130 1.00 92.62 93 GLU A N 1
ATOM 768 C CA . GLU A 1 93 ? 22.333 -4.134 -36.490 1.00 92.62 93 GLU A CA 1
ATOM 769 C C . GLU A 1 93 ? 23.499 -3.375 -37.155 1.00 92.62 93 GLU A C 1
ATOM 771 O O . GLU A 1 93 ? 23.821 -3.635 -38.316 1.00 92.62 93 GLU A O 1
ATOM 776 N N . GLU A 1 94 ? 24.176 -2.478 -36.428 1.00 91.06 94 GLU A N 1
ATOM 777 C CA . GLU A 1 94 ? 25.360 -1.763 -36.929 1.00 91.06 94 GLU A CA 1
ATOM 778 C C . GLU A 1 94 ? 26.525 -2.716 -37.249 1.00 91.06 94 GLU A C 1
ATOM 780 O O . GLU A 1 94 ? 27.182 -2.560 -38.281 1.00 91.06 94 GLU A O 1
ATOM 785 N N . ASP A 1 95 ? 26.773 -3.718 -36.403 1.00 91.00 95 ASP A N 1
ATOM 786 C CA . ASP A 1 95 ? 27.825 -4.717 -36.618 1.00 91.00 95 ASP A CA 1
ATOM 787 C C . ASP A 1 95 ? 27.501 -5.633 -37.809 1.00 91.00 95 ASP A C 1
ATOM 789 O O . ASP A 1 95 ? 28.394 -5.966 -38.595 1.00 91.00 95 ASP A O 1
ATOM 793 N N . GLN A 1 96 ? 26.228 -6.005 -37.995 1.00 90.38 96 GLN A N 1
ATOM 794 C CA . GLN A 1 96 ? 25.791 -6.737 -39.188 1.00 90.38 96 GLN A CA 1
ATOM 795 C C . GLN A 1 96 ? 26.012 -5.928 -40.468 1.00 90.38 96 GLN A C 1
ATOM 797 O O . GLN A 1 96 ? 26.542 -6.478 -41.435 1.00 90.38 96 GLN A O 1
ATOM 802 N N . GLN A 1 97 ? 25.664 -4.637 -40.469 1.00 89.44 97 GLN A N 1
ATOM 803 C CA . GLN A 1 97 ? 25.862 -3.774 -41.634 1.00 89.44 97 GLN A CA 1
ATOM 804 C C . GLN A 1 97 ? 27.347 -3.631 -41.984 1.00 89.44 97 GLN A C 1
ATOM 806 O O . GLN A 1 97 ? 27.725 -3.801 -43.139 1.00 89.44 97 GLN A O 1
ATOM 811 N N . ARG A 1 98 ? 28.215 -3.392 -40.990 1.00 88.06 98 ARG A N 1
ATOM 812 C CA . ARG A 1 98 ? 29.669 -3.297 -41.219 1.00 88.06 98 ARG A CA 1
ATOM 813 C C . ARG A 1 98 ? 30.238 -4.571 -41.828 1.00 88.06 98 ARG A C 1
ATOM 815 O O . ARG A 1 98 ? 31.085 -4.497 -42.711 1.00 88.06 98 ARG A O 1
ATOM 822 N N . LYS A 1 99 ? 29.773 -5.733 -41.364 1.00 88.56 99 LYS A N 1
ATOM 823 C CA . LYS A 1 99 ? 30.222 -7.022 -41.890 1.00 88.56 99 LYS A CA 1
ATOM 824 C C . LYS A 1 99 ? 29.799 -7.222 -43.349 1.00 88.56 99 LYS A C 1
ATOM 826 O O . LYS A 1 99 ? 30.613 -7.684 -44.139 1.00 88.56 99 LYS A O 1
ATOM 831 N N . GLN A 1 100 ? 28.570 -6.839 -43.707 1.00 85.38 100 GLN A N 1
ATOM 832 C CA . GLN A 1 100 ? 28.105 -6.872 -45.099 1.00 85.38 100 GLN A CA 1
ATOM 833 C C . GLN A 1 100 ? 28.923 -5.931 -45.991 1.00 85.38 100 GLN A C 1
ATOM 835 O O . GLN A 1 100 ? 29.410 -6.359 -47.032 1.00 85.38 100 GLN A O 1
ATOM 840 N N . ASP A 1 101 ? 29.159 -4.692 -45.551 1.00 85.25 101 ASP A N 1
ATOM 841 C CA . ASP A 1 101 ? 29.953 -3.717 -46.308 1.00 85.25 101 ASP A CA 1
ATOM 842 C C . ASP A 1 101 ? 31.414 -4.177 -46.508 1.00 85.25 101 ASP A C 1
ATOM 844 O O . ASP A 1 101 ? 32.031 -3.889 -47.537 1.00 85.25 101 ASP A O 1
ATOM 848 N N . GLU A 1 102 ? 32.005 -4.867 -45.523 1.00 85.06 102 GLU A N 1
ATOM 849 C CA . GLU A 1 102 ? 33.347 -5.452 -45.640 1.00 85.06 102 GLU A CA 1
ATOM 850 C C . GLU A 1 102 ? 33.395 -6.636 -46.610 1.00 85.06 102 GLU A C 1
ATOM 852 O O . GLU A 1 102 ? 34.359 -6.744 -47.372 1.00 85.06 102 GLU A O 1
ATOM 857 N N . ASP A 1 103 ? 32.384 -7.507 -46.593 1.00 82.88 103 ASP A N 1
ATOM 858 C CA . ASP A 1 103 ? 32.284 -8.642 -47.514 1.00 82.88 103 ASP A CA 1
ATOM 859 C C . ASP A 1 103 ? 32.060 -8.155 -48.961 1.00 82.88 103 ASP A C 1
ATOM 861 O O . ASP A 1 103 ? 32.744 -8.628 -49.871 1.00 82.88 103 ASP A O 1
ATOM 865 N N . ASP A 1 104 ? 31.217 -7.137 -49.172 1.00 80.00 104 ASP A N 1
ATOM 866 C CA . ASP A 1 104 ? 30.971 -6.527 -50.489 1.00 80.00 104 ASP A CA 1
ATOM 867 C C . ASP A 1 104 ? 32.208 -5.815 -51.061 1.00 80.00 104 ASP A C 1
ATOM 869 O O . ASP A 1 104 ? 32.417 -5.811 -52.270 1.00 80.00 104 ASP A O 1
ATOM 873 N N . ARG A 1 105 ? 33.071 -5.232 -50.214 1.00 78.81 105 ARG A N 1
ATOM 874 C CA . ARG A 1 105 ? 34.350 -4.632 -50.654 1.00 78.81 105 ARG A CA 1
ATOM 875 C C . ARG A 1 105 ? 35.427 -5.658 -51.013 1.00 78.81 105 ARG A C 1
ATOM 877 O O . ARG A 1 105 ? 36.449 -5.270 -51.581 1.00 78.81 105 ARG A O 1
ATOM 884 N N . ARG A 1 106 ? 35.269 -6.920 -50.601 1.00 75.38 106 ARG A N 1
ATOM 885 C CA . ARG A 1 106 ? 36.227 -8.008 -50.870 1.00 75.38 106 ARG A CA 1
ATOM 886 C C . ARG A 1 106 ? 35.896 -8.802 -52.141 1.00 75.38 106 ARG A C 1
ATOM 888 O O . ARG A 1 106 ? 36.760 -9.565 -52.578 1.00 75.38 106 ARG A O 1
ATOM 895 N N . LEU A 1 107 ? 34.690 -8.639 -52.690 1.00 63.00 107 LEU A N 1
ATOM 896 C CA . LEU A 1 107 ? 34.227 -9.162 -53.985 1.00 63.00 107 LEU A CA 1
ATOM 897 C C . LEU A 1 107 ? 34.613 -8.230 -55.143 1.00 63.00 107 LEU A C 1
ATOM 899 O O . LEU A 1 107 ? 34.865 -8.774 -56.243 1.00 63.00 107 LEU A O 1
#

Sequence (107 aa):
MDRFSEVISGLKEGKQEMTKQIQDLEGTIDSLMIKIKSTIMTRMEIDHEFKALVTRSEQLLTAMQNKKKEEEERDRLKKIQEEMEREKKRRDEEDQQRKQDEDDRRL

pLDDT: mean 88.88, std 5.09, range [63.0, 94.5]

Radius of gyration: 27.72 Å; chains: 1; bounding box: 61×19×85 Å

InterPro domains:
  IPR049016 Myosin VI, lever arm [PF21521] (1-64)

Foldseek 3Di:
DVLLVVLLVLDPPCSVVLVVLVVVLVVLVVVLVCCVVVDPDDPVRNVVSVVVSVVSVVVSSVVSVVNSVVVVVVVVVVVVVVVVVVVVVVVVVVVVVVVVVVVVVVD

Secondary structure (DSSP, 8-state):
-HHHHHHHHT-SSSHHHHHHHHHHHHHHHHHHHHHHHHS---HHHHHHHHHHHHHHHHHHHHHHHHHHHHHHHHHHHHHHHHHHHHHHHHHHHHHHHHHHHHHHTT-